Protein AF-A0A1M4T436-F1 (afdb_monomer)

Organism: NCBI:txid1122155

Foldseek 3Di:
DVVPQQVVCVVVVHADPVRGGDDPVVVVLVVLLVQLVVCVVVVHDNVVSQVVSCVVVVPPDSVVSVVSCVVRPVNVVVVVVVVVVCVPVDDDDDDD

Mean predicted aligned error: 10.38 Å

Structure (mmCIF, N/CA/C/O backbone):
data_AF-A0A1M4T436-F1
#
_entry.id   AF-A0A1M4T436-F1
#
loop_
_atom_site.group_PDB
_atom_site.id
_atom_site.type_symbol
_atom_site.label_atom_id
_atom_site.label_alt_id
_atom_site.label_comp_id
_atom_site.label_asym_id
_atom_site.label_entity_id
_atom_site.label_seq_id
_atom_site.pdbx_PDB_ins_code
_atom_site.Cartn_x
_atom_site.Cartn_y
_atom_site.Cartn_z
_atom_site.occupancy
_atom_site.B_iso_or_equiv
_atom_site.auth_seq_id
_atom_site.auth_comp_id
_atom_site.auth_asym_id
_atom_site.auth_atom_id
_atom_site.pdbx_PDB_model_num
ATOM 1 N N . MET A 1 1 ? 24.450 -4.004 -10.287 1.00 58.50 1 MET A N 1
ATOM 2 C CA . MET A 1 1 ? 23.019 -4.121 -9.900 1.00 58.50 1 MET A CA 1
ATOM 3 C C . MET A 1 1 ? 22.035 -3.269 -10.714 1.00 58.50 1 MET A C 1
ATOM 5 O O . MET A 1 1 ? 20.895 -3.699 -10.839 1.00 58.50 1 MET A O 1
ATOM 9 N N . LYS A 1 2 ? 22.422 -2.116 -11.298 1.00 55.22 2 LYS A N 1
ATOM 10 C CA . LYS A 1 2 ? 21.507 -1.160 -11.977 1.00 55.22 2 LYS A CA 1
ATOM 11 C C . LYS A 1 2 ? 20.582 -1.765 -13.059 1.00 55.22 2 LYS A C 1
ATOM 13 O O . LYS A 1 2 ? 19.500 -1.242 -13.283 1.00 55.22 2 LYS A O 1
ATOM 18 N N . TYR A 1 3 ? 20.973 -2.883 -13.675 1.00 68.38 3 TYR A N 1
ATOM 19 C CA . TYR A 1 3 ? 20.218 -3.543 -14.753 1.00 68.38 3 TYR A CA 1
ATOM 20 C C . TYR A 1 3 ? 19.599 -4.894 -14.370 1.00 68.38 3 TYR A C 1
ATOM 22 O O . TYR A 1 3 ? 18.953 -5.518 -15.204 1.00 68.38 3 TYR A O 1
ATOM 30 N N . MET A 1 4 ? 19.802 -5.369 -13.138 1.00 84.56 4 MET A N 1
ATOM 31 C CA . MET A 1 4 ? 19.316 -6.687 -12.715 1.00 84.56 4 MET A CA 1
ATOM 32 C C . MET A 1 4 ? 17.804 -6.666 -12.471 1.00 84.56 4 MET A C 1
ATOM 34 O O . MET A 1 4 ? 17.074 -7.449 -13.067 1.00 84.56 4 MET A O 1
ATOM 38 N N . PHE A 1 5 ? 17.322 -5.712 -11.673 1.00 85.81 5 PHE A N 1
ATOM 39 C CA . PHE A 1 5 ? 15.904 -5.616 -11.320 1.00 85.81 5 PHE A CA 1
ATOM 40 C C . PHE A 1 5 ? 14.982 -5.350 -12.518 1.00 85.81 5 PHE A C 1
ATOM 42 O O . PHE A 1 5 ? 13.997 -6.069 -12.649 1.00 85.81 5 PHE A O 1
ATOM 49 N N . PRO A 1 6 ? 15.300 -4.434 -13.457 1.00 88.31 6 PRO A N 1
ATOM 50 C CA . PRO A 1 6 ? 14.496 -4.288 -14.669 1.00 88.31 6 PRO A CA 1
ATOM 51 C C . PRO A 1 6 ? 14.414 -5.577 -15.497 1.00 88.31 6 PRO A C 1
ATOM 53 O O . PRO A 1 6 ? 13.361 -5.873 -16.049 1.00 88.31 6 PRO A O 1
ATOM 56 N N . LYS A 1 7 ? 15.494 -6.372 -15.575 1.00 90.69 7 LYS A N 1
ATOM 57 C CA . LYS A 1 7 ? 15.465 -7.672 -16.269 1.00 90.69 7 LYS A CA 1
ATOM 58 C C . LYS A 1 7 ? 14.552 -8.671 -15.561 1.00 90.69 7 LYS A C 1
ATOM 60 O O . LYS A 1 7 ? 13.779 -9.342 -16.232 1.00 90.69 7 LYS A O 1
ATOM 65 N N . MET A 1 8 ? 14.619 -8.740 -14.232 1.00 91.75 8 MET A N 1
ATOM 66 C CA . MET A 1 8 ? 13.743 -9.607 -13.439 1.00 91.75 8 MET A CA 1
ATOM 67 C C . MET A 1 8 ? 12.270 -9.226 -13.605 1.00 91.75 8 MET A C 1
ATOM 69 O O . MET A 1 8 ? 11.452 -10.103 -13.843 1.00 91.75 8 MET A O 1
ATOM 73 N N . PHE A 1 9 ? 11.939 -7.931 -13.552 1.00 92.31 9 PHE A N 1
ATOM 74 C CA . PHE A 1 9 ? 10.565 -7.469 -13.762 1.00 92.31 9 PHE A CA 1
ATOM 75 C C . PHE A 1 9 ? 10.039 -7.818 -15.152 1.00 92.31 9 PHE A C 1
ATOM 77 O O . PHE A 1 9 ? 8.923 -8.308 -15.259 1.00 92.31 9 PHE A O 1
ATOM 84 N N . LYS A 1 10 ? 10.853 -7.650 -16.203 1.00 92.56 10 LYS A N 1
ATOM 85 C CA . LYS A 1 10 ? 10.473 -8.067 -17.562 1.00 92.56 10 LYS A CA 1
ATOM 86 C C . LYS A 1 10 ? 10.253 -9.573 -17.670 1.00 92.56 10 LYS A C 1
ATOM 88 O O . LYS A 1 10 ? 9.297 -9.996 -18.301 1.00 92.56 10 LYS A O 1
ATOM 93 N N . ALA A 1 11 ? 11.130 -10.373 -17.061 1.00 94.56 11 ALA A N 1
ATOM 94 C CA . ALA A 1 11 ? 11.007 -11.830 -17.064 1.00 94.56 11 ALA A CA 1
ATOM 95 C C . ALA A 1 11 ? 9.770 -12.324 -16.292 1.00 94.56 11 ALA A C 1
ATOM 97 O O . ALA A 1 11 ? 9.229 -13.371 -16.624 1.00 94.56 11 ALA A O 1
ATOM 98 N N . ALA A 1 12 ? 9.330 -11.569 -15.282 1.00 93.06 12 ALA A N 1
ATOM 99 C CA . ALA A 1 12 ? 8.121 -11.834 -14.506 1.00 93.06 12 ALA A CA 1
ATOM 100 C C . ALA A 1 12 ? 6.852 -11.177 -15.087 1.00 93.06 12 ALA A C 1
ATOM 102 O O . ALA A 1 12 ? 5.808 -11.246 -14.450 1.00 93.06 12 ALA A O 1
ATOM 103 N N . ASP A 1 13 ? 6.948 -10.521 -16.250 1.00 94.44 13 ASP A N 1
ATOM 104 C CA . ASP A 1 13 ? 5.852 -9.790 -16.903 1.00 94.44 13 ASP A CA 1
ATOM 105 C C . ASP A 1 13 ? 5.222 -8.670 -16.042 1.00 94.44 13 ASP A C 1
ATOM 107 O O . ASP A 1 13 ? 4.025 -8.401 -16.079 1.00 94.44 13 ASP A O 1
ATOM 111 N N . ILE A 1 14 ? 6.044 -7.989 -15.234 1.00 92.69 14 ILE A N 1
ATOM 112 C CA . ILE A 1 14 ? 5.604 -6.911 -14.338 1.00 92.69 14 ILE A CA 1
ATOM 113 C C . ILE A 1 14 ? 5.924 -5.547 -14.953 1.00 92.69 14 ILE A C 1
ATOM 115 O O . ILE A 1 14 ? 7.089 -5.134 -15.032 1.00 92.69 14 ILE A O 1
ATOM 119 N N . TYR A 1 15 ? 4.870 -4.802 -15.283 1.00 92.69 15 TYR A N 1
ATOM 120 C CA . TYR A 1 15 ? 4.949 -3.456 -15.846 1.00 92.69 15 TYR A CA 1
ATOM 121 C C . TYR A 1 15 ? 4.009 -2.485 -15.131 1.00 92.69 15 TYR A C 1
ATOM 123 O O . TYR A 1 15 ? 2.999 -2.864 -14.543 1.00 92.69 15 TYR A O 1
ATOM 131 N N . MET A 1 16 ? 4.369 -1.208 -15.173 1.00 88.19 16 MET A N 1
ATOM 132 C CA . MET A 1 16 ? 3.502 -0.100 -14.791 1.00 88.19 16 MET A CA 1
ATOM 133 C C . MET A 1 16 ? 2.528 0.221 -15.937 1.00 88.19 16 MET A C 1
ATOM 135 O O . MET A 1 16 ? 2.736 -0.202 -17.073 1.00 88.19 16 MET A O 1
ATOM 139 N N . ALA A 1 17 ? 1.494 1.020 -15.660 1.00 87.62 17 ALA A N 1
ATOM 140 C CA . ALA A 1 17 ? 0.495 1.418 -16.659 1.00 87.62 17 ALA A CA 1
ATOM 141 C C . ALA A 1 17 ? 1.087 2.152 -17.881 1.00 87.62 17 ALA A C 1
ATOM 143 O O . ALA A 1 17 ? 0.503 2.128 -18.958 1.00 87.62 17 ALA A O 1
ATOM 144 N N . ASP A 1 18 ? 2.259 2.777 -17.735 1.00 90.75 18 ASP A N 1
ATOM 145 C CA . ASP A 1 18 ? 2.982 3.446 -18.822 1.00 90.75 18 ASP A CA 1
ATOM 146 C C . ASP A 1 18 ? 3.933 2.510 -19.602 1.00 90.75 18 ASP A C 1
ATOM 148 O O . ASP A 1 18 ? 4.740 2.976 -20.408 1.00 90.75 18 ASP A O 1
ATOM 152 N N . GLY A 1 19 ? 3.880 1.197 -19.343 1.00 88.94 19 GLY A N 1
ATOM 153 C CA . GLY A 1 19 ? 4.706 0.178 -19.994 1.00 88.94 19 GLY A CA 1
ATOM 154 C C . GLY A 1 19 ? 6.144 0.079 -19.469 1.00 88.94 19 GLY A C 1
ATOM 155 O O . GLY A 1 19 ? 6.936 -0.713 -19.986 1.00 88.94 19 GLY A O 1
ATOM 156 N N . LYS A 1 20 ? 6.529 0.854 -18.446 1.00 89.75 20 LYS A N 1
ATOM 157 C CA . LYS A 1 20 ? 7.874 0.780 -17.850 1.00 89.75 20 LYS A CA 1
ATOM 158 C C . LYS A 1 20 ? 7.938 -0.247 -16.723 1.00 89.75 20 LYS A C 1
ATOM 160 O O . LYS A 1 20 ? 6.946 -0.555 -16.072 1.00 89.75 20 LYS A O 1
ATOM 165 N N . THR A 1 21 ? 9.136 -0.758 -16.443 1.00 91.44 21 THR A N 1
ATOM 166 C CA . THR A 1 21 ? 9.358 -1.619 -15.272 1.00 91.44 21 THR A CA 1
ATOM 167 C C . THR A 1 21 ? 9.400 -0.787 -13.986 1.00 91.44 21 THR A C 1
ATOM 169 O O . THR A 1 21 ? 10.042 0.272 -13.994 1.00 91.44 21 T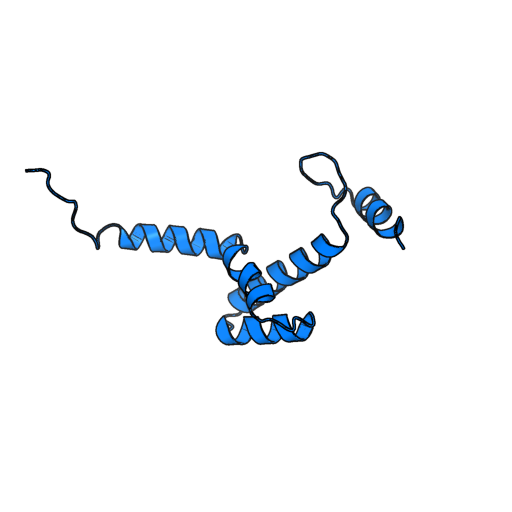HR A O 1
ATOM 172 N N . PRO A 1 22 ? 8.840 -1.276 -12.866 1.00 89.75 22 PRO A N 1
ATOM 173 C CA . PRO A 1 22 ? 8.933 -0.599 -11.577 1.00 89.75 22 PRO A CA 1
ATOM 174 C C . PRO A 1 22 ? 10.377 -0.354 -11.115 1.00 89.75 22 PRO A C 1
ATOM 176 O O . PRO A 1 22 ? 11.327 -1.034 -11.518 1.00 89.75 22 PRO A O 1
ATOM 179 N N . LYS A 1 23 ? 10.553 0.620 -10.218 1.00 86.81 23 LYS A N 1
ATOM 180 C CA . LYS A 1 23 ? 11.846 0.867 -9.564 1.00 86.81 23 LYS A CA 1
ATOM 181 C C . LYS A 1 23 ? 12.075 -0.171 -8.466 1.00 86.81 23 LYS A C 1
ATOM 183 O O . LYS A 1 23 ? 11.133 -0.711 -7.900 1.00 86.81 23 LYS A O 1
ATOM 188 N N . ILE A 1 24 ? 13.332 -0.373 -8.070 1.00 87.00 24 ILE A N 1
ATOM 189 C CA . ILE A 1 24 ? 13.668 -1.265 -6.946 1.00 87.00 24 ILE A CA 1
ATOM 190 C C . ILE A 1 24 ? 12.939 -0.880 -5.647 1.00 87.00 24 ILE A C 1
ATOM 192 O O . ILE A 1 24 ? 12.470 -1.742 -4.911 1.00 87.00 24 ILE A O 1
ATOM 196 N N . HIS A 1 25 ? 12.756 0.420 -5.400 1.00 85.50 25 HIS A N 1
ATOM 197 C CA . HIS A 1 25 ? 12.031 0.901 -4.224 1.00 85.50 25 HIS A CA 1
ATOM 198 C C . HIS A 1 25 ? 10.544 0.501 -4.228 1.00 85.50 25 HIS A C 1
ATOM 200 O O . HIS A 1 25 ? 9.943 0.384 -3.164 1.00 85.50 25 HIS A O 1
ATOM 206 N N . SER A 1 26 ? 9.958 0.215 -5.396 1.00 84.44 26 SER A N 1
ATOM 207 C CA . SER A 1 26 ? 8.585 -0.287 -5.494 1.00 84.44 26 SER A CA 1
ATOM 208 C C . SER A 1 26 ? 8.428 -1.651 -4.815 1.00 84.44 26 SER A C 1
ATOM 210 O O . 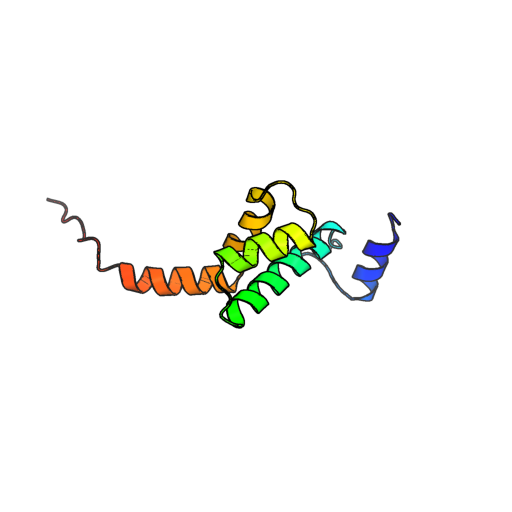SER A 1 26 ? 7.391 -1.892 -4.216 1.00 84.44 26 SER A O 1
ATOM 212 N N . ILE A 1 27 ? 9.467 -2.500 -4.805 1.00 87.12 27 ILE A N 1
ATOM 213 C CA . ILE A 1 27 ? 9.436 -3.782 -4.075 1.00 87.12 27 ILE A CA 1
ATOM 214 C C . ILE A 1 27 ? 9.300 -3.538 -2.573 1.00 87.12 27 ILE A C 1
ATOM 216 O O . ILE A 1 27 ? 8.458 -4.152 -1.925 1.00 87.12 27 ILE A O 1
ATOM 220 N N . ARG A 1 28 ? 10.099 -2.611 -2.023 1.00 87.00 28 ARG A N 1
ATOM 221 C CA . ARG A 1 28 ? 10.010 -2.217 -0.608 1.00 87.00 28 ARG A CA 1
ATOM 222 C C . ARG A 1 28 ? 8.617 -1.689 -0.286 1.00 8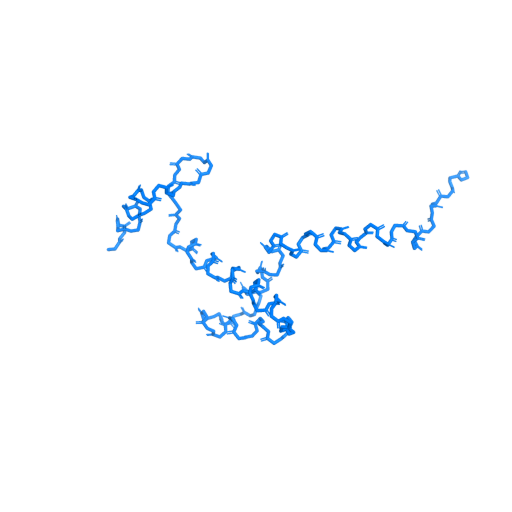7.00 28 ARG A C 1
ATOM 224 O O . ARG A 1 28 ? 8.045 -2.084 0.719 1.00 87.00 28 ARG A O 1
ATOM 231 N N . HIS A 1 29 ? 8.064 -0.845 -1.154 1.00 85.06 29 HIS A N 1
ATOM 232 C CA . HIS A 1 29 ? 6.712 -0.330 -0.981 1.00 85.06 29 HIS A CA 1
ATOM 233 C C . HIS A 1 29 ? 5.671 -1.457 -0.938 1.00 85.06 29 HIS A C 1
ATOM 235 O O . HIS A 1 29 ? 4.903 -1.527 0.014 1.00 85.06 29 HIS A O 1
ATOM 241 N N . THR A 1 30 ? 5.676 -2.366 -1.920 1.00 87.19 30 THR A N 1
ATOM 242 C CA . THR A 1 30 ? 4.754 -3.513 -1.958 1.00 87.19 30 THR A CA 1
ATOM 243 C C . THR A 1 30 ? 4.916 -4.419 -0.741 1.00 87.19 30 THR A C 1
ATOM 245 O O . THR A 1 30 ? 3.922 -4.874 -0.185 1.00 87.19 30 THR A O 1
ATOM 248 N N . PHE A 1 31 ? 6.151 -4.666 -0.299 1.00 90.56 31 PHE A N 1
ATOM 249 C CA . PHE A 1 31 ? 6.412 -5.423 0.921 1.00 90.56 31 PHE A CA 1
ATOM 250 C C . PHE A 1 31 ? 5.750 -4.764 2.138 1.00 90.56 31 PHE A C 1
ATOM 252 O O . PHE A 1 31 ? 5.042 -5.441 2.882 1.00 90.56 31 PHE A O 1
ATOM 259 N N . CYS A 1 32 ? 5.941 -3.456 2.321 1.00 88.50 32 CYS A N 1
ATOM 260 C CA . CYS A 1 32 ? 5.360 -2.726 3.442 1.00 88.50 32 CYS A CA 1
ATOM 261 C C . CYS A 1 32 ? 3.831 -2.762 3.427 1.00 88.50 32 CYS A C 1
ATOM 263 O O . CYS A 1 32 ? 3.231 -3.100 4.443 1.00 88.50 32 CYS A O 1
ATOM 265 N N . THR A 1 33 ? 3.200 -2.462 2.287 1.00 85.56 33 THR A N 1
ATOM 266 C CA . THR A 1 33 ? 1.733 -2.418 2.197 1.00 85.56 33 THR A CA 1
ATOM 267 C C . THR A 1 33 ? 1.115 -3.791 2.436 1.00 85.56 33 THR A C 1
ATOM 269 O O . THR A 1 33 ? 0.216 -3.913 3.260 1.00 85.56 33 THR A O 1
ATOM 272 N N . ARG A 1 34 ? 1.641 -4.844 1.792 1.00 89.50 34 ARG A N 1
ATOM 273 C CA . ARG A 1 34 ? 1.130 -6.216 1.952 1.00 89.50 34 ARG A CA 1
ATOM 274 C C . ARG A 1 34 ? 1.361 -6.767 3.358 1.00 89.50 34 ARG A C 1
ATOM 276 O O . ARG A 1 34 ? 0.530 -7.513 3.867 1.00 89.50 34 ARG A O 1
ATOM 283 N N . SER A 1 35 ? 2.484 -6.418 3.986 1.00 91.62 35 SER A N 1
ATOM 284 C CA . SER A 1 35 ? 2.769 -6.845 5.361 1.00 91.62 35 SER A CA 1
ATOM 285 C C . SER A 1 35 ? 1.856 -6.140 6.356 1.00 91.62 35 SER A C 1
ATOM 287 O O . SER A 1 35 ? 1.319 -6.802 7.238 1.00 91.62 35 SER A O 1
ATOM 28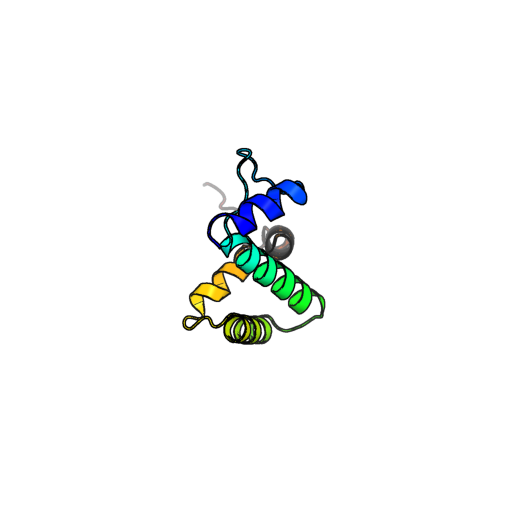9 N N . LEU A 1 36 ? 1.637 -4.830 6.188 1.00 88.19 36 LEU A N 1
ATOM 290 C CA . LEU A 1 36 ? 0.716 -4.071 7.028 1.00 88.19 36 LEU A CA 1
ATOM 291 C C . LEU A 1 36 ? -0.715 -4.602 6.898 1.00 88.19 36 LEU A C 1
ATOM 293 O O . LEU A 1 36 ? -1.325 -4.883 7.921 1.00 88.19 36 LEU A O 1
ATOM 297 N N . GLU A 1 37 ? -1.209 -4.815 5.672 1.00 86.38 37 GLU A N 1
ATOM 298 C CA . GLU A 1 37 ? -2.520 -5.441 5.418 1.00 86.38 37 GLU A CA 1
ATOM 299 C C . GLU A 1 37 ? -2.642 -6.769 6.173 1.00 86.38 37 GLU A C 1
ATOM 301 O O . GLU A 1 37 ? -3.518 -6.920 7.016 1.00 86.38 37 GLU A O 1
ATOM 306 N N . LYS A 1 38 ? -1.680 -7.682 5.999 1.00 91.12 38 LYS A N 1
ATOM 307 C CA . LYS A 1 38 ? -1.695 -8.986 6.675 1.00 91.12 38 LYS A CA 1
ATOM 308 C C . LYS A 1 38 ? -1.673 -8.891 8.207 1.00 91.12 38 LYS A C 1
ATOM 310 O O . LYS A 1 38 ? -2.248 -9.744 8.880 1.00 91.12 38 LYS A O 1
ATOM 315 N N . MET A 1 39 ? -0.966 -7.910 8.770 1.00 91.00 39 MET A N 1
ATOM 316 C CA . MET A 1 39 ? -0.925 -7.687 10.220 1.00 91.00 39 MET A CA 1
ATOM 317 C C . MET A 1 39 ? -2.266 -7.158 10.736 1.00 91.00 39 MET A C 1
ATOM 319 O O . MET A 1 39 ? -2.728 -7.589 11.787 1.00 91.00 39 MET A O 1
ATO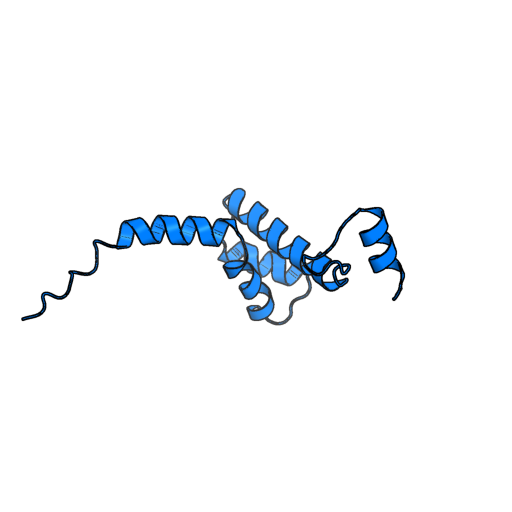M 323 N N . LEU A 1 40 ? -2.911 -6.258 9.999 1.00 86.94 40 LEU A N 1
ATOM 324 C CA . LEU A 1 40 ? -4.231 -5.748 10.365 1.00 86.94 40 LEU A CA 1
ATOM 325 C C . LEU A 1 40 ? -5.309 -6.833 10.217 1.00 86.94 40 LEU A C 1
ATOM 327 O O . LEU A 1 40 ? -6.121 -7.002 11.123 1.00 86.94 40 LEU A O 1
ATOM 331 N N . ASP A 1 41 ? -5.250 -7.632 9.150 1.00 86.12 41 ASP A N 1
ATOM 332 C CA . ASP A 1 41 ? -6.165 -8.755 8.904 1.00 86.12 41 ASP A CA 1
ATOM 333 C C . ASP A 1 41 ? -6.063 -9.846 9.980 1.00 86.12 41 ASP A C 1
ATOM 335 O O . ASP A 1 41 ? -7.037 -10.542 10.265 1.00 86.12 41 ASP A O 1
ATOM 339 N N . SER A 1 42 ? -4.898 -9.994 10.622 1.00 91.50 42 SER A N 1
ATOM 340 C CA . SER A 1 42 ? -4.732 -10.901 11.765 1.00 91.50 42 SER A CA 1
ATOM 341 C C . SER A 1 42 ? -5.260 -10.330 13.088 1.00 91.50 42 SER A C 1
ATOM 343 O O . SER A 1 42 ? -5.147 -10.984 14.126 1.00 91.50 42 SER A O 1
ATOM 345 N N . GLY A 1 43 ? -5.837 -9.125 13.065 1.00 88.44 43 GLY A N 1
ATOM 346 C CA . GLY A 1 43 ? -6.359 -8.426 14.235 1.00 88.44 43 GLY A CA 1
ATOM 347 C C . GLY A 1 43 ? -5.298 -7.662 15.030 1.00 88.44 43 GLY A C 1
ATOM 348 O O . GLY A 1 43 ? -5.573 -7.233 16.152 1.00 88.44 43 GLY A O 1
ATOM 349 N N . MET A 1 44 ? -4.083 -7.482 14.496 1.00 89.81 44 MET A N 1
ATOM 350 C CA . MET A 1 44 ? -3.059 -6.694 15.179 1.00 89.81 44 MET A CA 1
ATOM 351 C C . MET A 1 44 ? -3.468 -5.222 15.243 1.00 89.81 44 MET A C 1
ATOM 353 O O . MET A 1 44 ? -3.888 -4.620 14.256 1.00 89.81 44 MET A O 1
ATOM 357 N N . ASN A 1 45 ? -3.282 -4.610 16.412 1.00 85.69 45 ASN A N 1
ATOM 358 C CA . ASN A 1 45 ? -3.512 -3.183 16.579 1.00 85.69 45 ASN A CA 1
ATOM 359 C C . ASN A 1 45 ? -2.564 -2.370 15.676 1.00 85.69 45 ASN A C 1
ATOM 361 O O . ASN A 1 45 ? -1.350 -2.583 15.689 1.00 85.69 45 ASN A O 1
ATOM 365 N N . ILE A 1 46 ? -3.110 -1.399 14.941 1.00 82.06 46 ILE A N 1
ATOM 366 C CA . ILE A 1 46 ? -2.361 -0.536 14.018 1.00 82.06 46 ILE A CA 1
ATOM 367 C C . ILE A 1 46 ? -1.180 0.194 14.681 1.00 82.06 46 ILE A C 1
ATOM 369 O O . ILE A 1 46 ? -0.095 0.265 14.103 1.00 82.06 46 ILE A O 1
ATOM 373 N N . TYR A 1 47 ? -1.346 0.654 15.923 1.00 82.69 47 TYR A N 1
ATOM 374 C CA . TYR A 1 47 ? -0.303 1.339 16.689 1.00 82.69 47 TYR A CA 1
ATOM 375 C C . TYR A 1 47 ? 0.825 0.402 17.133 1.00 82.69 47 TYR A C 1
ATOM 377 O O . TYR A 1 47 ? 1.907 0.876 17.464 1.00 82.69 47 TYR A O 1
ATOM 385 N N . ALA A 1 48 ? 0.604 -0.915 17.118 1.00 88.19 48 ALA A N 1
ATOM 386 C CA . ALA A 1 48 ? 1.656 -1.914 17.300 1.00 88.19 48 ALA A CA 1
ATOM 387 C C . ALA A 1 48 ? 2.269 -2.337 15.955 1.00 88.19 48 ALA A C 1
ATOM 389 O O . ALA A 1 48 ? 3.484 -2.508 15.849 1.00 88.19 48 ALA A O 1
ATOM 390 N N . ALA A 1 49 ? 1.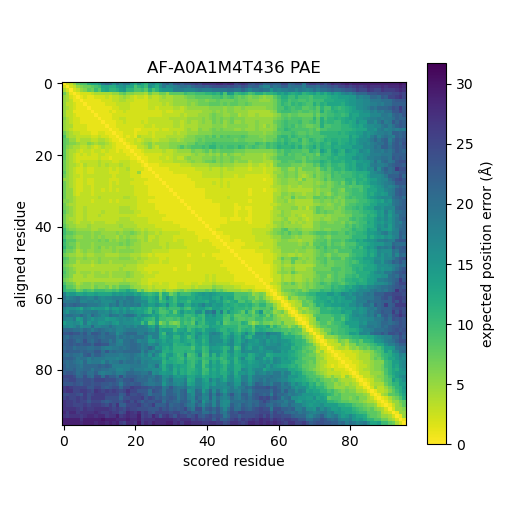443 -2.459 14.913 1.00 88.44 49 ALA A N 1
ATOM 391 C CA . ALA A 1 49 ? 1.880 -2.903 13.597 1.00 88.44 49 ALA A CA 1
ATOM 392 C C . ALA A 1 49 ? 2.857 -1.921 12.929 1.00 88.44 49 ALA A C 1
ATOM 394 O O . ALA A 1 49 ? 3.874 -2.342 12.374 1.00 88.44 49 ALA A O 1
ATOM 395 N N . ILE A 1 50 ? 2.587 -0.615 13.021 1.00 84.00 50 ILE A N 1
ATOM 396 C CA . ILE A 1 50 ? 3.418 0.424 12.397 1.00 84.00 50 ILE A CA 1
ATOM 397 C C . ILE A 1 50 ? 4.844 0.443 12.970 1.00 84.00 50 ILE A C 1
ATOM 399 O O . ILE A 1 50 ? 5.776 0.371 12.168 1.00 84.00 50 ILE A O 1
ATOM 403 N N . PRO A 1 51 ? 5.074 0.494 14.300 1.00 87.19 51 PRO A N 1
ATOM 404 C CA . PRO A 1 51 ? 6.429 0.454 14.851 1.00 87.19 51 PRO A CA 1
ATOM 405 C C . PRO A 1 51 ? 7.202 -0.812 14.478 1.00 87.19 51 PRO A C 1
ATOM 407 O O . PRO A 1 51 ? 8.389 -0.728 14.169 1.00 87.19 51 PRO A O 1
ATOM 410 N N . ILE A 1 52 ? 6.536 -1.973 14.459 1.00 90.88 52 ILE A N 1
ATOM 411 C CA . ILE A 1 52 ? 7.157 -3.242 14.051 1.00 90.88 52 ILE A CA 1
ATOM 412 C C . ILE A 1 52 ? 7.629 -3.151 12.598 1.00 90.88 52 ILE A C 1
ATOM 414 O O . ILE A 1 52 ? 8.783 -3.461 12.296 1.00 90.88 52 ILE A O 1
ATOM 418 N N . LEU A 1 53 ? 6.756 -2.690 11.700 1.00 89.88 53 LEU A N 1
ATOM 419 C CA . LEU A 1 53 ? 7.089 -2.562 10.288 1.00 89.88 53 LEU A CA 1
ATOM 420 C C . LEU A 1 53 ? 8.183 -1.509 10.057 1.00 89.88 53 LEU A C 1
ATOM 422 O O . LEU A 1 53 ? 9.108 -1.760 9.286 1.00 89.88 53 LEU A O 1
ATOM 426 N N . ALA A 1 54 ? 8.117 -0.371 10.756 1.00 87.38 54 ALA A N 1
ATOM 427 C CA . ALA A 1 54 ? 9.116 0.696 10.706 1.00 87.38 54 ALA A CA 1
ATOM 428 C C . ALA A 1 54 ? 10.504 0.187 11.118 1.00 87.38 54 ALA A C 1
ATOM 430 O O . ALA A 1 54 ? 11.480 0.408 10.397 1.00 87.38 54 ALA A O 1
ATOM 431 N N . ALA A 1 55 ? 10.579 -0.544 12.235 1.00 89.81 55 ALA A N 1
ATOM 432 C CA . ALA A 1 55 ? 11.809 -1.160 12.716 1.00 89.81 55 ALA A CA 1
ATOM 433 C C . ALA A 1 55 ? 12.351 -2.191 11.716 1.00 89.81 55 ALA A C 1
ATOM 435 O O . ALA A 1 55 ? 13.543 -2.180 11.414 1.00 89.81 55 ALA A O 1
ATOM 436 N N . TYR A 1 56 ? 11.480 -3.027 11.138 1.00 91.56 56 TYR A N 1
ATOM 437 C CA . TYR A 1 56 ? 11.872 -4.038 10.154 1.00 91.56 56 TYR A CA 1
ATOM 438 C C . TYR A 1 56 ? 12.526 -3.423 8.910 1.00 91.56 56 TYR A C 1
ATOM 440 O O . TYR A 1 56 ? 13.557 -3.900 8.440 1.00 91.56 56 TYR A O 1
ATOM 448 N N . VAL A 1 57 ? 11.948 -2.351 8.364 1.00 88.81 57 VAL A N 1
ATOM 449 C CA . VAL A 1 57 ? 12.483 -1.713 7.150 1.00 88.81 57 VAL A CA 1
ATOM 450 C C . VAL A 1 57 ? 13.586 -0.691 7.439 1.00 88.81 57 VAL A C 1
ATOM 452 O O . VAL A 1 57 ? 14.164 -0.129 6.500 1.00 88.81 57 VAL A O 1
ATOM 455 N N . GLY A 1 58 ? 13.883 -0.436 8.715 1.00 88.19 58 GLY A N 1
ATOM 456 C CA . GLY A 1 58 ? 14.881 0.537 9.151 1.00 88.19 58 GLY A CA 1
ATOM 457 C C . GLY A 1 58 ? 14.466 1.987 8.892 1.00 88.19 58 GLY A C 1
ATOM 458 O O . GLY A 1 58 ? 15.296 2.797 8.482 1.00 88.19 58 GLY A O 1
ATOM 459 N N . HIS A 1 59 ? 13.183 2.322 9.056 1.00 85.06 59 HIS A N 1
ATOM 460 C CA . HIS A 1 59 ? 12.735 3.714 9.021 1.00 85.06 59 HIS A CA 1
ATOM 461 C C . HIS A 1 59 ? 13.103 4.424 10.325 1.00 85.06 59 HIS A C 1
ATOM 463 O O . HIS A 1 59 ? 12.666 4.032 11.402 1.00 85.06 59 HIS A O 1
ATOM 469 N N . VAL A 1 60 ? 13.889 5.496 10.209 1.00 70.44 60 VAL A N 1
ATOM 470 C CA . VAL A 1 60 ? 14.267 6.357 11.342 1.00 70.44 60 VAL A CA 1
ATOM 471 C C . VAL A 1 60 ? 13.107 7.276 11.739 1.00 70.44 60 VAL A C 1
ATOM 473 O O . VAL A 1 60 ? 12.900 7.536 12.919 1.00 70.44 60 VAL A O 1
ATOM 476 N N . ASN A 1 61 ? 12.310 7.720 10.760 1.00 64.25 61 ASN A N 1
ATOM 477 C CA . ASN A 1 61 ? 11.131 8.551 10.983 1.00 64.25 61 ASN A CA 1
ATOM 478 C C . ASN A 1 61 ? 9.851 7.720 10.843 1.00 64.25 61 ASN A C 1
ATOM 480 O O . ASN A 1 61 ? 9.599 7.115 9.800 1.00 64.25 61 ASN A O 1
ATOM 484 N N . TYR A 1 62 ? 9.000 7.748 11.870 1.00 57.00 62 TYR A N 1
ATOM 485 C CA . TYR A 1 62 ? 7.704 7.060 11.863 1.00 57.00 62 TYR A CA 1
ATOM 486 C C . TYR A 1 62 ? 6.787 7.548 10.727 1.00 57.00 62 TYR A C 1
ATOM 488 O O . TYR A 1 62 ? 6.101 6.734 10.111 1.00 57.00 62 TYR A O 1
ATOM 496 N N . MET A 1 63 ? 6.876 8.835 10.366 1.00 60.44 63 MET A N 1
ATOM 497 C CA . MET A 1 63 ? 6.137 9.459 9.257 1.00 60.44 63 MET A CA 1
ATOM 498 C C . MET A 1 63 ? 6.341 8.754 7.906 1.00 60.44 63 MET A C 1
ATOM 500 O O . MET A 1 63 ? 5.447 8.749 7.063 1.00 60.44 63 MET A O 1
ATOM 504 N N . ASP A 1 64 ? 7.506 8.139 7.672 1.00 62.41 64 ASP A N 1
ATOM 505 C CA . ASP A 1 64 ? 7.761 7.399 6.429 1.00 62.41 64 ASP A CA 1
ATOM 506 C C . ASP A 1 64 ? 7.051 6.041 6.395 1.00 62.41 64 ASP A C 1
ATOM 508 O O . ASP A 1 64 ? 6.830 5.487 5.318 1.00 62.41 64 ASP A O 1
ATOM 512 N N . THR A 1 65 ? 6.647 5.530 7.561 1.00 61.91 65 THR A N 1
ATOM 513 C CA . THR A 1 65 ? 5.857 4.300 7.707 1.00 61.91 65 THR A CA 1
ATOM 514 C C . THR A 1 65 ? 4.360 4.595 7.795 1.00 61.91 65 THR A C 1
ATOM 516 O O . THR A 1 65 ? 3.568 3.814 7.275 1.00 61.91 65 THR A O 1
ATOM 519 N N . GLU A 1 66 ? 3.955 5.741 8.358 1.00 59.84 66 GLU A N 1
ATOM 520 C CA . GLU A 1 66 ? 2.546 6.177 8.359 1.00 59.84 66 GLU A CA 1
ATOM 521 C C . GLU A 1 66 ? 1.971 6.326 6.947 1.00 59.84 66 GLU A C 1
ATOM 523 O O . GLU A 1 66 ? 0.792 6.060 6.727 1.00 59.84 66 GLU A O 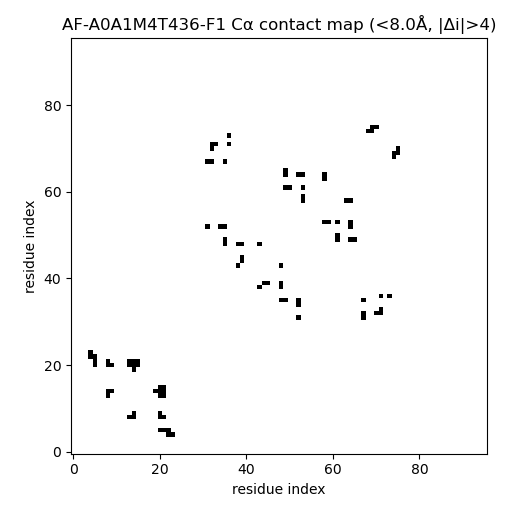1
ATOM 528 N N . LYS A 1 67 ? 2.806 6.653 5.951 1.00 60.91 67 LYS A N 1
ATOM 529 C CA . LYS A 1 67 ? 2.394 6.699 4.537 1.00 60.91 67 LYS A CA 1
ATOM 530 C C . LYS A 1 67 ? 1.759 5.392 4.047 1.00 60.91 67 LYS A C 1
ATOM 532 O O . LYS A 1 67 ? 0.953 5.434 3.122 1.00 60.91 67 LYS A O 1
ATOM 537 N N . TYR A 1 68 ? 2.079 4.248 4.657 1.00 63.50 68 TYR A N 1
ATOM 538 C CA . TYR A 1 68 ? 1.471 2.969 4.291 1.00 63.50 68 TYR A CA 1
ATOM 539 C C . TYR A 1 68 ? 0.042 2.797 4.820 1.00 63.50 68 TYR A C 1
ATOM 541 O O . TYR A 1 68 ? -0.684 1.983 4.262 1.00 63.50 68 TYR A O 1
ATOM 549 N N . ILE A 1 69 ? -0.390 3.573 5.823 1.00 59.81 69 ILE A N 1
ATOM 550 C CA . ILE A 1 69 ? -1.755 3.525 6.381 1.00 59.81 69 ILE A CA 1
ATOM 551 C C . ILE A 1 69 ? -2.780 3.964 5.334 1.00 59.81 69 ILE A C 1
ATOM 553 O O . ILE A 1 69 ? -3.796 3.308 5.140 1.00 59.81 69 ILE A O 1
ATOM 557 N N . HIS A 1 70 ? -2.495 5.066 4.639 1.00 57.50 70 HIS A N 1
ATOM 558 C CA . HIS A 1 70 ? -3.402 5.643 3.644 1.00 57.50 70 HIS A CA 1
ATOM 559 C C . HIS A 1 70 ? -3.407 4.890 2.309 1.00 57.50 70 HIS A C 1
ATOM 561 O O . HIS A 1 70 ? -4.246 5.168 1.458 1.00 57.50 70 HIS A O 1
ATOM 567 N N . PHE A 1 71 ? -2.464 3.967 2.107 1.00 54.53 71 PHE A N 1
ATOM 568 C CA . PHE A 1 71 ? -2.246 3.297 0.825 1.00 54.53 71 PHE A CA 1
ATOM 569 C C . PHE A 1 71 ? -2.666 1.825 0.805 1.00 54.53 71 PHE A C 1
ATOM 571 O O . PHE A 1 71 ? -2.485 1.169 -0.223 1.00 54.53 71 PHE A O 1
ATOM 578 N N . THR A 1 72 ? -3.208 1.283 1.900 1.00 60.97 72 THR A N 1
ATOM 579 C CA . THR A 1 72 ? -3.844 -0.035 1.831 1.00 60.97 72 THR A CA 1
ATOM 580 C C . THR A 1 72 ? -5.182 0.118 1.112 1.00 60.97 72 THR A C 1
ATOM 582 O O . THR A 1 72 ? -6.027 0.936 1.482 1.00 60.97 72 THR A O 1
ATOM 585 N N . GLU A 1 73 ? -5.382 -0.658 0.047 1.00 59.34 73 GLU A N 1
ATOM 586 C CA . GLU A 1 73 ? -6.633 -0.627 -0.725 1.00 59.34 73 GLU A CA 1
ATOM 587 C C . GLU A 1 73 ? -7.824 -1.017 0.169 1.00 59.34 73 GLU A C 1
ATOM 589 O O . GLU A 1 73 ? -8.939 -0.520 0.003 1.00 59.34 73 GLU A O 1
ATOM 594 N N . GLN A 1 74 ? -7.551 -1.856 1.171 1.00 56.81 74 GLN A N 1
ATOM 595 C CA . GLN A 1 74 ? -8.507 -2.262 2.189 1.00 56.81 74 GLN A CA 1
ATOM 596 C C . GLN A 1 74 ? -8.855 -1.125 3.157 1.00 56.81 74 GLN 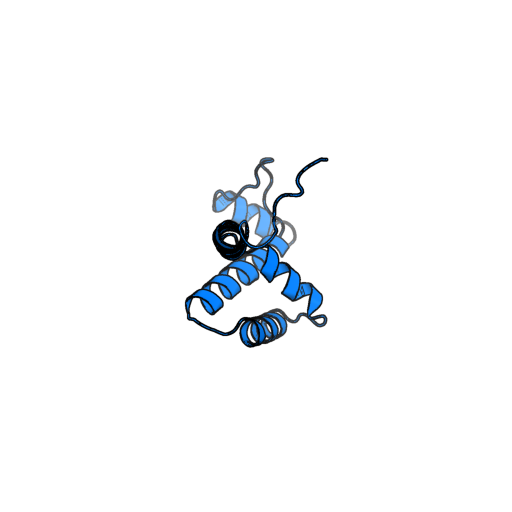A C 1
ATOM 598 O O . GLN A 1 74 ? -10.032 -0.888 3.414 1.00 56.81 74 GLN A O 1
ATOM 603 N N . GLY A 1 75 ? -7.861 -0.363 3.632 1.00 63.97 75 GLY A N 1
ATOM 604 C CA . GLY A 1 75 ? -8.095 0.760 4.542 1.00 63.97 75 GLY A CA 1
ATOM 605 C C . GLY A 1 75 ? -8.976 1.841 3.917 1.00 63.97 75 GLY A C 1
ATOM 606 O O . GLY A 1 75 ? -9.831 2.406 4.595 1.00 63.97 75 GLY A O 1
ATOM 607 N N . TYR A 1 76 ? -8.829 2.077 2.609 1.00 63.28 76 TYR A N 1
ATOM 608 C CA . TYR A 1 76 ? -9.698 2.992 1.870 1.00 63.28 76 TYR A CA 1
ATOM 609 C C . TYR A 1 76 ? -11.144 2.481 1.764 1.00 63.28 76 TYR A C 1
ATOM 611 O O . TYR A 1 76 ? -12.075 3.233 2.046 1.00 63.28 76 TYR A O 1
ATOM 619 N N . LYS A 1 77 ? -11.357 1.206 1.409 1.00 63.53 77 LYS A N 1
ATOM 620 C CA . LYS A 1 77 ? -12.712 0.624 1.320 1.00 63.53 77 LYS A CA 1
ATOM 621 C C . LYS A 1 77 ? -13.422 0.636 2.673 1.00 63.53 77 LYS A C 1
ATOM 623 O O . LYS A 1 77 ? -14.570 1.066 2.753 1.00 63.53 77 LYS A O 1
ATOM 628 N N . ASP A 1 78 ? -12.718 0.245 3.732 1.00 67.62 78 ASP A N 1
ATOM 629 C CA . ASP A 1 78 ? -13.249 0.256 5.095 1.00 67.62 78 ASP A CA 1
ATOM 630 C C . ASP A 1 78 ? -13.592 1.679 5.559 1.00 67.62 78 ASP A C 1
ATOM 632 O O . ASP A 1 78 ? -14.586 1.884 6.260 1.00 67.62 78 ASP A O 1
ATOM 636 N N . PHE A 1 79 ? -12.789 2.672 5.160 1.00 68.25 79 PHE A N 1
ATOM 637 C CA . PHE A 1 79 ? -13.051 4.081 5.440 1.00 68.25 79 PHE A CA 1
ATOM 638 C C . PHE A 1 79 ? -14.324 4.572 4.742 1.00 68.25 79 PHE A C 1
ATOM 640 O O . PHE A 1 79 ? -15.209 5.089 5.418 1.00 68.25 79 PHE A O 1
ATOM 647 N N . ILE A 1 80 ? -14.462 4.346 3.431 1.00 69.88 80 ILE A N 1
ATOM 648 C CA . ILE A 1 80 ? -15.654 4.743 2.659 1.00 69.88 80 I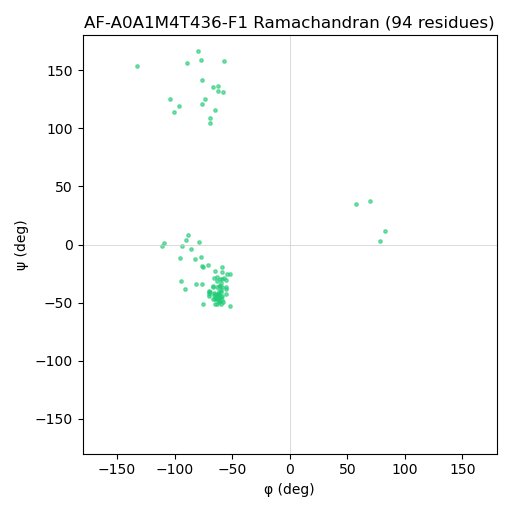LE A CA 1
ATOM 649 C C . ILE A 1 80 ? -16.915 4.045 3.188 1.00 69.88 80 ILE A C 1
ATOM 651 O O . ILE A 1 80 ? -17.976 4.657 3.319 1.00 69.88 80 ILE A O 1
ATOM 655 N N . GLN A 1 81 ? -16.816 2.765 3.553 1.00 72.38 81 GLN A N 1
ATOM 656 C CA . GLN A 1 81 ? -17.960 2.035 4.091 1.00 72.38 81 GLN A CA 1
ATOM 657 C C . GLN A 1 81 ? -18.398 2.568 5.462 1.00 72.38 81 GLN A C 1
ATOM 659 O O . GLN A 1 81 ? -19.596 2.657 5.736 1.00 72.38 81 GLN A O 1
ATOM 664 N N . LYS A 1 82 ? -17.447 2.977 6.310 1.00 70.69 82 LYS A N 1
ATOM 665 C CA . LYS A 1 82 ? -17.748 3.656 7.577 1.00 70.69 82 LYS A CA 1
ATOM 666 C C . LYS A 1 82 ? -18.290 5.065 7.352 1.00 70.69 82 LYS A C 1
ATOM 668 O O . LYS A 1 82 ? -19.254 5.426 8.017 1.00 70.69 82 LYS A O 1
ATOM 673 N N . GLU A 1 83 ? -17.751 5.827 6.405 1.00 73.00 83 GLU A N 1
ATOM 674 C CA . GLU A 1 83 ? -18.246 7.161 6.035 1.00 73.00 83 GLU A CA 1
ATOM 675 C C . GLU A 1 83 ? -19.731 7.130 5.656 1.00 73.00 83 GLU A C 1
ATOM 677 O O . GLU A 1 83 ? -20.507 7.949 6.145 1.00 73.00 83 GLU A O 1
ATOM 682 N N . SER A 1 84 ? -20.162 6.125 4.884 1.00 68.00 84 SER A N 1
ATOM 683 C CA . SER A 1 84 ? -21.574 5.968 4.516 1.00 68.00 84 SER A CA 1
ATOM 684 C C . SER A 1 84 ? -22.510 5.871 5.729 1.00 68.00 84 SER A C 1
ATOM 686 O O . SER A 1 84 ? -23.666 6.272 5.626 1.00 68.00 84 SER A O 1
ATOM 688 N N . SER A 1 85 ? -22.034 5.361 6.871 1.00 70.06 85 SER A N 1
ATOM 689 C CA . SER A 1 85 ? -22.810 5.291 8.120 1.00 70.06 85 SER A CA 1
ATOM 690 C C . SER A 1 85 ? -22.818 6.598 8.926 1.00 70.06 85 SER A C 1
ATOM 692 O O . SER A 1 85 ? -23.622 6.748 9.842 1.00 70.06 85 SER A O 1
ATOM 694 N N . LEU A 1 86 ? -21.944 7.553 8.586 1.00 71.38 86 LEU A N 1
ATOM 695 C CA . LEU A 1 86 ? -21.804 8.848 9.260 1.00 71.38 86 LEU A CA 1
ATOM 696 C C . LEU A 1 86 ? -22.601 9.968 8.572 1.00 71.38 86 LEU A C 1
ATOM 698 O O . LEU A 1 86 ? -22.781 11.031 9.164 1.00 71.38 86 LEU A O 1
ATOM 702 N N . GLY A 1 87 ? -23.111 9.738 7.355 1.00 68.31 87 GLY A N 1
ATOM 703 C CA . GLY A 1 87 ? -23.843 10.738 6.564 1.00 68.31 87 GLY A CA 1
ATOM 704 C C . GLY A 1 87 ? -25.100 11.304 7.238 1.00 68.31 87 GLY A C 1
ATOM 705 O O . GLY A 1 87 ? -25.542 12.388 6.883 1.00 68.31 87 GLY A O 1
ATOM 706 N N . SER A 1 88 ? -25.649 10.619 8.245 1.00 70.50 88 SER A N 1
ATOM 707 C CA . SER A 1 88 ? -26.815 11.070 9.015 1.00 70.50 88 SER A CA 1
ATOM 708 C C . SER A 1 88 ? -26.476 11.849 10.294 1.00 70.50 88 SER A C 1
ATOM 710 O O . SER A 1 88 ? -27.386 12.219 11.031 1.00 70.50 88 SER A O 1
ATOM 712 N N . ILE A 1 89 ? -25.192 12.039 10.623 1.00 77.75 89 ILE A N 1
ATOM 713 C CA . ILE A 1 89 ? -24.765 12.700 11.872 1.00 77.75 89 ILE A CA 1
ATOM 714 C C . ILE A 1 89 ? -24.829 14.223 11.752 1.00 77.75 89 ILE A C 1
ATOM 716 O O . ILE A 1 89 ? -25.126 14.908 12.731 1.00 77.75 89 ILE A O 1
ATOM 720 N N . PHE A 1 90 ? -24.556 14.757 10.564 1.00 74.12 90 PHE A N 1
ATOM 721 C CA . PHE A 1 90 ? -24.606 16.191 10.320 1.00 74.12 90 PHE A CA 1
ATOM 722 C C . PHE A 1 90 ? -25.969 16.547 9.722 1.00 74.12 90 PHE A C 1
ATOM 724 O O . PHE A 1 90 ? -26.306 16.022 8.662 1.00 74.12 90 PHE A O 1
ATOM 731 N N . PRO A 1 91 ? -26.772 17.399 10.384 1.00 75.56 91 PRO A N 1
ATOM 732 C CA . PRO A 1 91 ? -28.035 17.842 9.813 1.00 75.56 91 PRO A CA 1
ATOM 733 C C . PRO A 1 91 ? -27.768 18.618 8.518 1.00 75.56 91 PRO A C 1
ATOM 735 O O . PRO A 1 91 ? -26.857 19.448 8.466 1.00 75.56 91 PRO A O 1
ATOM 738 N N . GLU A 1 92 ? -28.558 18.346 7.477 1.00 74.88 92 GLU A N 1
ATOM 739 C CA . GLU A 1 92 ? -28.552 19.168 6.267 1.00 74.88 92 GLU A CA 1
ATOM 740 C C . GLU A 1 92 ? -28.897 20.611 6.642 1.00 74.88 92 GLU A C 1
ATOM 742 O O . GLU A 1 92 ? -29.861 20.872 7.367 1.00 74.88 92 GLU A O 1
ATOM 747 N N . VAL A 1 93 ? -28.090 21.558 6.161 1.00 80.12 93 VAL A N 1
ATOM 748 C CA . VAL A 1 93 ? -28.380 22.979 6.335 1.00 80.12 93 VAL A CA 1
ATOM 749 C C . VAL A 1 93 ? -29.591 23.296 5.468 1.00 80.12 93 VAL A C 1
ATOM 751 O O . VAL A 1 93 ? -29.504 23.310 4.241 1.00 80.12 93 VAL A O 1
ATOM 754 N N . THR A 1 94 ? -30.735 23.535 6.101 1.00 68.94 94 THR A N 1
ATOM 755 C CA . THR A 1 94 ? -31.891 24.114 5.423 1.00 68.94 94 THR A CA 1
ATOM 756 C C . THR A 1 94 ? -31.524 25.530 4.998 1.00 68.94 94 THR A C 1
ATOM 758 O O . THR A 1 94 ? -31.251 26.376 5.849 1.00 68.94 94 THR A O 1
ATOM 761 N N . ASN A 1 95 ? -31.482 25.774 3.689 1.00 66.81 95 ASN A N 1
ATOM 762 C CA . ASN A 1 95 ? -31.354 27.123 3.151 1.00 66.81 95 ASN A CA 1
ATOM 763 C C . ASN A 1 95 ? -32.669 27.867 3.428 1.00 66.81 95 ASN A C 1
ATOM 765 O O . ASN A 1 95 ? -33.675 27.574 2.780 1.00 66.81 95 ASN A O 1
ATOM 769 N N . GLU A 1 96 ? -32.655 28.769 4.410 1.00 51.81 96 GLU A N 1
ATOM 770 C CA . GLU A 1 96 ? -33.630 29.867 4.499 1.00 51.81 96 GLU A CA 1
ATOM 771 C C . GLU A 1 96 ? -33.378 30.902 3.395 1.00 51.81 96 GLU A C 1
ATOM 773 O O . GLU A 1 96 ? -32.192 31.224 3.136 1.00 51.81 96 GLU A O 1
#

pLDDT: mean 79.04, std 12.38, range [51.81, 94.56]

Secondary structure (DSSP, 8-state):
-TTHHHHHHHHTT---TTSPPPPHHHHHHHHHHHHHHHHHHTT--HHHHHHHHHHHHT-SSTHHHHTTTTT-HHHHHHHHHHHHHHTTTSPP----

Radius of gyration: 18.89 Å; Cα contacts (8 Å, |Δi|>4): 52; chains: 1; bounding box: 57×42×37 Å

Nearest PDB structures (foldseek):
  4hx8-assembly1_B  TM=2.854E-01  e=4.371E+00  Bacillus subtilis subsp. subtilis str. 168

Sequence (96 aa):
MKYMFPKMFKAADIYMADGKTPKIHSIRHTFCTRSLEKMLDSGMNIYAAIPILAAYVGHVNYMDTEKYIHFTEQGYKDFIQKESSLGSIFPEVTNE

InterPro domains:
  IPR011010 DNA breaking-rejoining enzyme, catalytic core [SSF56349] (7-81)
  IPR013762 Integrase-like, catalytic domain superfamily [G3DSA:1.10.443.10] (1-88)

Solvent-accessible surface area (backbone atoms only — not comparable to full-atom values): 5884 Å² total; per-residue (Å²): 114,94,66,50,61,52,50,52,29,56,75,68,72,45,61,43,99,86,71,44,56,68,58,78,66,51,55,56,50,53,51,52,35,55,49,50,49,54,42,46,76,72,68,43,55,66,85,57,50,49,59,53,53,23,59,73,74,65,50,89,50,67,71,74,47,53,58,44,61,81,63,28,74,62,52,50,52,56,48,54,59,50,49,69,73,49,66,80,74,61,78,80,80,78,84,126